Protein AF-A0A7S4PP71-F1 (afdb_monomer_lite)

Sequence (119 aa):
KFIGKVAGLKGVENIYIQHKPLLNRIIEELFQGTLREDLFPVHSSSPGNVGKMALKDVIVFFYGGITYEESVFINKMNKNPAEFNLPPETRIIGGGNFIHNSKTFLGEMEIIRRLSNEF

Structure (mmCIF, N/CA/C/O backbone):
data_AF-A0A7S4PP71-F1
#
_entry.id   AF-A0A7S4PP71-F1
#
loop_
_atom_site.group_PDB
_atom_site.id
_atom_site.type_symbol
_atom_site.label_atom_id
_atom_site.label_alt_id
_atom_site.label_comp_id
_atom_site.label_asym_id
_atom_site.label_entity_id
_atom_site.label_seq_id
_atom_site.pdbx_PDB_ins_code
_atom_site.Cartn_x
_atom_site.Cartn_y
_atom_site.Cartn_z
_atom_site.occupancy
_atom_site.B_iso_or_equiv
_atom_site.auth_seq_id
_atom_site.auth_comp_id
_atom_site.auth_asym_id
_atom_site.auth_atom_id
_atom_site.pdbx_PDB_model_num
ATOM 1 N N . LYS A 1 1 ? -46.874 11.449 -2.884 1.00 40.19 1 LYS A N 1
ATOM 2 C CA . LYS A 1 1 ? -46.318 10.917 -4.153 1.00 40.19 1 LYS A CA 1
ATOM 3 C C . LYS A 1 1 ? -44.892 11.450 -4.282 1.00 40.19 1 LYS A C 1
ATOM 5 O O . LYS A 1 1 ? -44.728 12.657 -4.367 1.00 40.19 1 LYS A O 1
ATOM 10 N N . PHE A 1 2 ? -43.894 10.577 -4.136 1.00 44.47 2 PHE A N 1
ATOM 11 C CA . PHE A 1 2 ? -42.463 10.898 -4.197 1.00 44.47 2 PHE A CA 1
ATOM 12 C C . PHE A 1 2 ? -42.037 11.333 -5.602 1.00 44.47 2 PHE A C 1
ATOM 14 O O . PHE A 1 2 ? -42.403 10.651 -6.551 1.00 44.47 2 PHE A O 1
ATOM 21 N N . ILE A 1 3 ? -41.187 12.361 -5.685 1.00 45.69 3 ILE A N 1
ATOM 22 C CA . ILE A 1 3 ? -39.982 12.400 -6.536 1.00 45.69 3 ILE A CA 1
ATOM 23 C C . ILE A 1 3 ? -38.955 13.183 -5.697 1.00 45.69 3 ILE A C 1
ATOM 25 O O . ILE A 1 3 ? -38.988 14.402 -5.628 1.00 45.69 3 ILE A O 1
ATOM 29 N N . GLY A 1 4 ? -38.274 12.535 -4.754 1.00 39.50 4 GLY A N 1
ATOM 30 C CA . GLY A 1 4 ? -36.983 11.923 -5.049 1.00 39.50 4 GLY A CA 1
ATOM 31 C C . GLY A 1 4 ? -35.888 12.974 -4.873 1.00 39.50 4 GLY A C 1
ATOM 32 O O . GLY A 1 4 ? -35.476 13.601 -5.840 1.00 39.50 4 GLY A O 1
ATOM 33 N N . LYS A 1 5 ? -35.443 13.189 -3.625 1.00 42.72 5 LYS A N 1
ATOM 34 C CA . LYS A 1 5 ? -34.196 13.907 -3.327 1.00 42.72 5 LYS A CA 1
ATOM 35 C C . LYS A 1 5 ? -33.112 13.250 -4.183 1.00 42.72 5 LYS A C 1
ATOM 37 O O . LYS A 1 5 ? -32.785 12.090 -3.943 1.00 42.72 5 LYS A O 1
ATOM 42 N N . VAL A 1 6 ? -32.584 13.958 -5.177 1.00 47.19 6 VAL A N 1
ATOM 43 C CA . VAL A 1 6 ? -31.349 13.536 -5.834 1.00 47.19 6 VAL A CA 1
ATOM 44 C C . VAL A 1 6 ? -30.298 13.547 -4.734 1.00 47.19 6 VAL A C 1
ATOM 46 O O . VAL A 1 6 ? -29.917 14.605 -4.234 1.00 47.19 6 VAL A O 1
ATOM 49 N N . ALA A 1 7 ? -29.906 12.360 -4.280 1.00 44.81 7 ALA A N 1
ATOM 50 C CA . ALA A 1 7 ? -28.736 12.173 -3.446 1.00 44.81 7 ALA A CA 1
ATOM 51 C C . ALA A 1 7 ? -27.522 12.535 -4.310 1.00 44.81 7 ALA A C 1
ATOM 53 O O . ALA A 1 7 ? -26.910 11.682 -4.944 1.00 44.81 7 ALA A O 1
ATOM 54 N N . GLY A 1 8 ? -27.241 13.834 -4.414 1.00 43.28 8 GLY A N 1
ATOM 55 C CA . GLY A 1 8 ? -26.046 14.344 -5.058 1.00 43.28 8 GLY A CA 1
ATOM 56 C C . GLY A 1 8 ? -24.826 13.815 -4.315 1.00 43.28 8 GLY A C 1
ATOM 57 O O . GLY A 1 8 ? -24.543 14.253 -3.206 1.00 43.28 8 GLY A O 1
ATOM 58 N N . LEU A 1 9 ? -24.167 12.827 -4.921 1.00 47.66 9 LEU A N 1
ATOM 59 C CA . LEU A 1 9 ? -22.718 12.613 -4.919 1.00 47.66 9 LEU A CA 1
ATOM 60 C C . LEU A 1 9 ? -22.013 12.822 -3.565 1.00 47.66 9 LEU A C 1
ATOM 62 O O . LEU A 1 9 ? -21.011 13.527 -3.476 1.00 47.66 9 LEU A O 1
ATOM 66 N N . LYS A 1 10 ? -22.477 12.167 -2.498 1.00 51.53 10 LYS A N 1
ATOM 67 C CA . LYS A 1 10 ? -21.634 11.971 -1.311 1.00 51.53 10 LYS A CA 1
ATOM 68 C C . LYS A 1 10 ? -20.581 10.916 -1.642 1.00 51.53 10 LYS A C 1
ATOM 70 O O . LYS A 1 10 ? -20.826 9.729 -1.458 1.00 51.53 10 LYS A O 1
ATOM 75 N N . GLY A 1 11 ? -19.427 11.332 -2.150 1.00 57.47 11 GLY A N 1
ATOM 76 C CA . GLY A 1 11 ? -18.281 10.426 -2.190 1.00 57.47 11 GLY A CA 1
ATOM 77 C C . GLY A 1 11 ? -17.066 10.919 -2.954 1.00 57.47 11 GLY A C 1
ATOM 78 O O . GLY A 1 11 ? -15.953 10.635 -2.528 1.00 57.47 11 GLY A O 1
ATOM 79 N N . VAL A 1 12 ? -17.245 11.659 -4.052 1.00 54.94 12 VAL A N 1
ATOM 80 C CA . VAL A 1 12 ? -16.108 12.116 -4.858 1.00 54.94 12 VAL A CA 1
ATOM 81 C C . VAL A 1 12 ? -16.423 13.480 -5.472 1.00 54.94 12 VAL A C 1
ATOM 83 O O . VAL A 1 12 ? -17.168 13.569 -6.443 1.00 54.94 12 VAL A O 1
ATOM 86 N N . GLU A 1 13 ? -15.853 14.549 -4.909 1.00 62.75 13 GLU A N 1
ATOM 87 C CA . GLU A 1 13 ? -15.959 15.906 -5.477 1.00 62.75 13 GLU A CA 1
ATOM 88 C C . GLU A 1 13 ? -15.263 16.024 -6.842 1.00 62.75 13 GLU A C 1
ATOM 90 O O . GLU A 1 13 ? -15.571 16.923 -7.620 1.00 62.75 13 GLU A O 1
ATOM 95 N N . ASN A 1 14 ? -14.334 15.110 -7.150 1.00 71.62 14 ASN A N 1
ATOM 96 C CA . ASN A 1 14 ? -13.496 15.181 -8.337 1.00 71.62 14 ASN A CA 1
ATOM 97 C C . ASN A 1 14 ? -13.469 13.861 -9.132 1.00 71.62 14 ASN A C 1
ATOM 99 O O . ASN A 1 14 ? -12.937 12.854 -8.667 1.00 71.62 14 ASN A O 1
ATOM 103 N N . ILE A 1 15 ? -13.959 13.893 -10.376 1.00 76.94 15 ILE A N 1
ATOM 104 C CA . ILE A 1 15 ? -13.969 12.750 -11.308 1.00 76.94 15 ILE A CA 1
ATOM 105 C C . ILE A 1 15 ? -12.558 12.176 -11.537 1.00 76.94 15 ILE A C 1
ATOM 107 O O . ILE A 1 15 ? -12.408 10.974 -11.733 1.00 76.94 15 ILE A O 1
ATOM 111 N N . TYR A 1 16 ? -11.512 13.000 -11.427 1.00 73.94 16 TYR A N 1
ATOM 112 C CA . TYR A 1 16 ? -10.124 12.566 -11.593 1.00 73.94 16 TYR A CA 1
ATOM 113 C C . TYR A 1 16 ? -9.581 11.717 -10.423 1.00 73.94 16 TYR A C 1
ATOM 115 O O . TYR A 1 16 ? -8.506 11.143 -10.555 1.00 73.94 16 TYR A O 1
ATOM 123 N N . ILE A 1 17 ? -10.292 11.619 -9.288 1.00 80.88 17 ILE A N 1
ATOM 124 C CA . ILE A 1 17 ? -9.841 10.921 -8.060 1.00 80.88 17 ILE A CA 1
ATOM 125 C C . ILE A 1 17 ? -10.831 9.809 -7.661 1.00 80.88 17 ILE A C 1
ATOM 127 O O . ILE A 1 17 ? -11.044 9.512 -6.489 1.00 80.88 17 ILE A O 1
ATOM 131 N N . GLN A 1 18 ? -11.500 9.210 -8.646 1.00 85.94 18 GLN A N 1
ATOM 132 C CA . GLN A 1 18 ? -12.428 8.099 -8.409 1.00 85.94 18 GLN A CA 1
ATOM 133 C C . GLN A 1 18 ? -11.710 6.770 -8.151 1.00 85.94 18 GLN A C 1
ATOM 135 O O . GLN A 1 18 ? -12.266 5.894 -7.488 1.00 85.94 18 GLN A O 1
ATOM 140 N N . HIS A 1 19 ? -10.494 6.614 -8.683 1.00 90.56 19 HIS A N 1
ATOM 141 C CA . HIS A 1 19 ? -9.688 5.421 -8.463 1.00 90.56 19 HIS A CA 1
ATOM 142 C C . HIS A 1 19 ? -9.352 5.273 -6.975 1.00 90.56 19 HIS A C 1
ATOM 144 O O . HIS A 1 19 ? -9.024 6.241 -6.285 1.00 90.56 19 HIS A O 1
ATOM 150 N N . LYS A 1 20 ? -9.452 4.037 -6.485 1.00 90.81 20 LYS A N 1
ATOM 151 C CA . LYS A 1 20 ? -8.941 3.638 -5.179 1.00 90.81 20 LYS A CA 1
ATOM 152 C C . LYS A 1 20 ? -7.927 2.518 -5.398 1.00 90.81 20 LYS A C 1
ATOM 154 O O . LYS A 1 20 ? -8.259 1.567 -6.108 1.00 90.81 20 LYS A O 1
ATOM 159 N N . PRO A 1 21 ? -6.742 2.579 -4.768 1.00 94.81 21 PRO A N 1
ATOM 160 C CA . PRO A 1 21 ? -5.772 1.503 -4.858 1.00 94.81 21 PRO A CA 1
ATOM 161 C C . PRO A 1 21 ? -6.363 0.208 -4.294 1.00 94.81 21 PRO A C 1
ATOM 163 O O . PRO A 1 21 ? -7.131 0.229 -3.326 1.00 94.81 21 PRO A O 1
ATOM 166 N N . LEU A 1 22 ? -5.952 -0.929 -4.862 1.00 95.31 22 LEU A N 1
ATOM 167 C CA . LEU A 1 22 ? -6.368 -2.267 -4.420 1.00 95.31 22 LEU A CA 1
ATOM 168 C C . LEU A 1 22 ? -6.149 -2.478 -2.913 1.00 95.31 22 LEU A C 1
ATOM 170 O O . LEU A 1 22 ? -6.940 -3.161 -2.261 1.00 95.31 22 LEU A O 1
ATOM 174 N N . LEU A 1 23 ? -5.114 -1.833 -2.366 1.00 96.19 23 LEU A N 1
ATOM 175 C CA . LEU A 1 23 ? -4.803 -1.807 -0.943 1.00 96.19 23 LEU A CA 1
ATOM 176 C C . LEU A 1 23 ? -6.018 -1.477 -0.065 1.00 96.19 23 LEU A C 1
ATOM 178 O O . LEU A 1 23 ? -6.161 -2.079 0.994 1.00 96.19 23 LEU A O 1
ATOM 182 N N . ASN A 1 24 ? -6.907 -0.573 -0.505 1.00 94.50 24 ASN A N 1
ATOM 183 C CA . ASN A 1 24 ? -8.106 -0.221 0.258 1.00 94.50 24 ASN A CA 1
ATOM 184 C C . ASN A 1 24 ? -8.938 -1.454 0.602 1.00 94.50 24 ASN A C 1
ATOM 186 O O . ASN A 1 24 ? -9.249 -1.697 1.762 1.00 94.50 24 ASN A O 1
ATOM 190 N N . ARG A 1 25 ? -9.245 -2.249 -0.425 1.00 94.62 25 ARG A N 1
ATOM 191 C CA . ARG A 1 25 ? -10.049 -3.460 -0.285 1.00 94.62 25 ARG A CA 1
ATOM 192 C C . ARG A 1 25 ? -9.341 -4.497 0.585 1.00 94.62 25 ARG A C 1
ATOM 194 O O . ARG A 1 25 ? -9.978 -5.096 1.438 1.00 94.62 25 ARG A O 1
ATOM 201 N N . ILE A 1 26 ? -8.034 -4.683 0.390 1.00 95.31 26 ILE A N 1
ATOM 202 C CA . ILE A 1 26 ? -7.246 -5.670 1.146 1.00 95.31 26 ILE A CA 1
ATOM 203 C C . ILE A 1 26 ? -7.252 -5.342 2.642 1.00 95.31 26 ILE A C 1
ATOM 205 O O . ILE A 1 26 ? -7.467 -6.230 3.459 1.00 95.31 26 ILE A O 1
ATOM 209 N N . ILE A 1 27 ? -7.031 -4.078 3.008 1.00 94.38 27 ILE A N 1
ATOM 210 C CA . ILE A 1 27 ? -7.022 -3.653 4.411 1.00 94.38 27 ILE A CA 1
ATOM 211 C C . ILE A 1 27 ? -8.423 -3.765 5.028 1.00 94.38 27 ILE A C 1
ATOM 213 O O . ILE A 1 27 ? -8.550 -4.291 6.130 1.00 94.38 27 ILE A O 1
ATOM 217 N N . GLU A 1 28 ? -9.476 -3.339 4.326 1.00 91.94 28 GLU A N 1
ATOM 218 C CA . GLU A 1 28 ? -10.856 -3.499 4.808 1.00 91.94 28 GLU A CA 1
ATOM 219 C C . GLU A 1 28 ? -11.200 -4.980 5.059 1.00 91.94 28 GLU A C 1
ATOM 221 O O . GLU A 1 28 ? -11.662 -5.329 6.145 1.00 91.94 28 GLU A O 1
ATOM 226 N N . GLU A 1 29 ? -10.917 -5.862 4.094 1.00 92.12 29 GLU A N 1
ATOM 227 C CA . GLU A 1 29 ? -11.156 -7.306 4.214 1.00 92.12 29 GLU A CA 1
ATOM 228 C C . GLU A 1 29 ? -10.302 -7.941 5.331 1.00 92.12 29 GLU A C 1
ATOM 230 O O . GLU A 1 29 ? -10.775 -8.826 6.048 1.00 92.12 29 GLU A O 1
ATOM 235 N N . LEU A 1 30 ? -9.061 -7.472 5.532 1.00 91.62 30 LEU A N 1
ATOM 236 C CA . LEU A 1 30 ? -8.174 -7.937 6.605 1.00 91.62 30 LEU A CA 1
ATOM 237 C C . LEU A 1 30 ? -8.769 -7.655 7.990 1.00 91.62 30 LEU A C 1
ATOM 239 O O . LEU A 1 30 ? -8.870 -8.567 8.809 1.00 91.62 30 LEU A O 1
ATOM 243 N N . PHE A 1 31 ? -9.182 -6.412 8.249 1.00 89.31 31 PHE A N 1
ATOM 244 C CA . PHE A 1 31 ? -9.729 -6.012 9.550 1.00 89.31 31 PHE A CA 1
ATOM 245 C C . PHE A 1 31 ? -11.142 -6.553 9.806 1.00 89.31 31 PHE A C 1
ATOM 247 O O . PHE A 1 31 ? -11.532 -6.717 10.959 1.00 89.31 31 PHE A O 1
ATOM 254 N N . GLN A 1 32 ? -11.901 -6.863 8.752 1.00 88.38 32 GLN A N 1
ATOM 255 C CA . GLN A 1 32 ? -13.200 -7.537 8.859 1.00 88.38 32 GLN A CA 1
ATOM 256 C C . GLN A 1 32 ? -13.079 -9.062 8.999 1.00 88.38 32 GLN A C 1
ATOM 258 O O . GLN A 1 32 ? -14.079 -9.733 9.257 1.00 88.38 32 GLN A O 1
ATOM 263 N N . GLY A 1 33 ? -11.880 -9.622 8.810 1.00 87.38 33 GLY A N 1
ATOM 264 C CA . GLY A 1 33 ? -11.657 -11.066 8.807 1.00 87.38 33 GLY A CA 1
ATOM 265 C C . GLY A 1 33 ? -12.311 -11.785 7.623 1.00 87.38 33 GLY A C 1
ATOM 266 O O . GLY A 1 33 ? -12.631 -12.967 7.723 1.00 87.38 33 GLY A O 1
ATOM 267 N N . THR A 1 34 ? -12.532 -11.074 6.515 1.00 90.56 34 THR A N 1
ATOM 268 C CA . THR A 1 34 ? -13.115 -11.592 5.266 1.00 90.56 34 THR A CA 1
ATOM 269 C C . THR A 1 34 ? -12.082 -11.729 4.148 1.00 90.56 34 THR A C 1
ATOM 271 O O . THR A 1 34 ? -12.426 -12.149 3.040 1.00 90.56 34 THR A O 1
ATOM 274 N N . LEU A 1 35 ? -10.813 -11.409 4.430 1.00 91.38 35 LEU A N 1
ATOM 275 C CA . LEU A 1 35 ? -9.712 -11.579 3.491 1.00 91.38 35 LEU A CA 1
ATOM 276 C C . LEU A 1 35 ? -9.565 -13.052 3.108 1.00 91.38 35 LEU A C 1
ATOM 278 O O . LEU A 1 35 ? -9.448 -13.942 3.949 1.00 91.38 35 LEU A O 1
ATOM 282 N N . ARG A 1 36 ? -9.574 -13.294 1.803 1.00 90.69 36 ARG A N 1
ATOM 283 C CA . ARG A 1 36 ? -9.523 -14.627 1.210 1.00 90.69 36 ARG A CA 1
ATOM 284 C C . ARG A 1 36 ? -8.210 -15.347 1.515 1.00 90.69 36 ARG A C 1
ATOM 286 O O . ARG A 1 36 ? -7.173 -14.978 0.970 1.00 90.69 36 ARG A O 1
ATOM 293 N N . GLU A 1 37 ? -8.274 -16.412 2.312 1.00 87.25 37 GLU A N 1
ATOM 294 C CA . GLU A 1 37 ? -7.102 -17.220 2.689 1.00 87.25 37 GLU A CA 1
ATOM 295 C C . GLU A 1 37 ? -6.431 -17.916 1.495 1.00 87.25 37 GLU A C 1
ATOM 297 O O . GLU A 1 37 ? -5.232 -18.174 1.531 1.00 87.25 37 GLU A O 1
ATOM 302 N N . ASP A 1 38 ? -7.167 -18.193 0.417 1.00 91.12 38 ASP A N 1
ATOM 303 C CA . ASP A 1 38 ? -6.602 -18.796 -0.793 1.00 91.12 38 ASP A CA 1
ATOM 304 C C . ASP A 1 38 ? -5.726 -17.818 -1.596 1.00 91.12 38 ASP A C 1
ATOM 306 O O . ASP A 1 38 ? -4.817 -18.242 -2.307 1.00 91.12 38 ASP A O 1
ATOM 310 N N . LEU A 1 39 ? -5.972 -16.510 -1.456 1.00 91.69 39 LEU A N 1
ATOM 311 C CA . LEU A 1 39 ? -5.161 -15.444 -2.055 1.00 91.69 39 LEU A CA 1
ATOM 312 C C . LEU A 1 39 ? -4.116 -14.885 -1.080 1.00 91.69 39 LEU A C 1
ATOM 314 O O . LEU A 1 39 ? -3.045 -14.459 -1.506 1.00 91.69 39 LEU A O 1
ATOM 318 N N . PHE A 1 40 ? -4.428 -14.882 0.217 1.00 91.50 40 PHE A N 1
ATOM 319 C CA . PHE A 1 40 ? -3.594 -14.349 1.293 1.00 91.50 40 PHE A CA 1
ATOM 320 C C . PHE A 1 40 ? -3.438 -15.393 2.408 1.00 91.50 40 PHE A C 1
ATOM 322 O O . PHE A 1 40 ? -4.006 -15.234 3.493 1.00 91.50 40 PHE A O 1
ATOM 329 N N . PRO A 1 41 ? -2.697 -16.485 2.154 1.00 89.25 41 PRO A N 1
ATOM 330 C CA . PRO A 1 41 ? -2.540 -17.550 3.130 1.00 89.25 41 PRO A CA 1
ATOM 331 C C . PRO A 1 41 ? -1.774 -17.057 4.357 1.00 89.25 41 PRO A C 1
ATOM 333 O O . PRO A 1 41 ? -0.755 -16.369 4.259 1.00 89.25 41 PRO A O 1
ATOM 336 N N . VAL A 1 42 ? -2.253 -17.454 5.533 1.00 85.75 42 VAL A N 1
ATOM 337 C CA . VAL A 1 42 ? -1.574 -17.186 6.799 1.00 85.75 42 VAL A CA 1
ATOM 338 C C . VAL A 1 42 ? -0.421 -18.175 6.965 1.00 85.75 42 VAL A C 1
ATOM 340 O O . VAL A 1 42 ? -0.599 -19.385 6.825 1.00 85.75 42 VAL A O 1
ATOM 343 N N . HIS A 1 43 ? 0.771 -17.672 7.288 1.00 85.12 43 HIS A N 1
ATOM 344 C CA . HIS A 1 43 ? 1.925 -18.529 7.550 1.00 85.12 43 HIS A CA 1
ATOM 345 C C . HIS A 1 43 ? 1.677 -19.418 8.782 1.00 85.12 43 HIS A C 1
ATOM 347 O O . HIS A 1 43 ? 1.166 -18.951 9.798 1.00 85.12 43 HIS A O 1
ATOM 353 N N . SER A 1 44 ? 2.082 -20.689 8.721 1.00 70.88 44 SER A N 1
ATOM 354 C CA . SER A 1 44 ? 1.781 -21.719 9.734 1.00 70.88 44 SER A CA 1
ATOM 355 C C . SER A 1 44 ? 2.320 -21.420 11.138 1.00 70.88 44 SER A C 1
ATOM 357 O O . SER A 1 44 ? 1.827 -21.967 12.120 1.00 70.88 44 SER A O 1
ATOM 359 N N . SER A 1 45 ? 3.315 -20.539 11.246 1.00 73.44 45 SER A N 1
ATOM 360 C CA . SER A 1 45 ? 3.852 -20.053 12.522 1.00 73.44 45 SER A CA 1
ATOM 361 C C . SER A 1 45 ? 3.019 -18.938 13.168 1.00 73.44 45 SER A C 1
ATOM 363 O O . SER A 1 45 ? 3.371 -18.476 14.252 1.00 73.44 45 SER A O 1
ATOM 365 N N . SER A 1 46 ? 1.967 -18.452 12.505 1.00 70.50 46 SER A N 1
ATOM 366 C CA . SER A 1 46 ? 1.085 -17.418 13.044 1.00 70.50 46 SER A CA 1
ATOM 367 C C . SER A 1 46 ? 0.051 -18.037 13.990 1.00 70.50 46 SER A C 1
ATOM 369 O O . SER A 1 46 ? -0.471 -19.116 13.693 1.00 70.50 46 SER A O 1
ATOM 371 N N . PRO A 1 47 ? -0.318 -17.359 15.095 1.00 60.03 47 PRO A N 1
ATOM 372 C CA . PRO A 1 47 ? -1.510 -17.722 15.855 1.00 60.03 47 PRO A CA 1
ATOM 373 C C . PRO A 1 47 ? -2.703 -17.779 14.889 1.00 60.03 47 PRO A C 1
ATOM 375 O O . PRO A 1 47 ? -2.816 -16.922 14.009 1.00 60.03 47 PRO A O 1
ATOM 378 N N . GLY A 1 48 ? -3.529 -18.825 14.988 1.00 64.50 48 GLY A N 1
ATOM 379 C CA . GLY A 1 48 ? -4.582 -19.112 14.008 1.00 64.50 48 GLY A CA 1
ATOM 380 C C . GLY A 1 48 ? -5.554 -17.949 13.758 1.00 64.50 48 GLY A C 1
ATOM 381 O O . GLY A 1 48 ? -5.673 -17.042 14.569 1.00 64.50 48 GLY A O 1
ATOM 382 N N . ASN A 1 49 ? -6.274 -18.009 12.634 1.00 62.72 49 ASN A N 1
ATOM 383 C CA . ASN A 1 49 ? -7.338 -17.086 12.216 1.00 62.72 49 ASN A CA 1
ATOM 384 C C . ASN A 1 49 ? -7.058 -15.594 12.526 1.00 62.72 49 ASN A C 1
ATOM 386 O O . ASN A 1 49 ? -7.697 -14.976 13.381 1.00 62.72 49 ASN A O 1
ATOM 390 N N . VAL A 1 50 ? -6.100 -15.018 11.791 1.00 64.69 50 VAL A N 1
ATOM 391 C CA . VAL A 1 50 ? -5.631 -13.620 11.906 1.00 64.69 50 VAL A CA 1
ATOM 392 C C . VAL A 1 50 ? -6.785 -12.609 11.883 1.00 64.69 50 VAL A C 1
ATOM 394 O O . VAL A 1 50 ? -6.737 -11.616 12.603 1.00 64.69 50 VAL A O 1
ATOM 397 N N . GLY A 1 51 ? -7.869 -12.902 11.155 1.00 59.19 51 GLY A N 1
ATOM 398 C CA . GLY A 1 51 ? -9.071 -12.062 11.090 1.00 59.19 51 GLY A CA 1
ATOM 399 C C . GLY A 1 51 ? -9.859 -11.919 12.401 1.00 59.19 51 GLY A C 1
ATOM 400 O O . GLY A 1 51 ? -10.723 -11.055 12.496 1.00 59.19 51 GLY A O 1
ATOM 401 N N . LYS A 1 52 ? -9.584 -12.743 13.423 1.00 60.31 52 LYS A N 1
ATOM 402 C CA . LYS A 1 52 ? -10.178 -12.616 14.770 1.00 60.31 52 LYS A CA 1
ATOM 403 C C . LYS A 1 52 ? -9.235 -11.974 15.786 1.00 60.31 52 LYS A C 1
ATOM 405 O O . LYS A 1 52 ? -9.647 -11.724 16.919 1.00 60.31 52 LYS A O 1
ATOM 410 N N . MET A 1 53 ? -7.977 -11.736 15.419 1.00 66.25 53 MET A N 1
ATOM 411 C CA . MET A 1 53 ? -7.044 -11.018 16.277 1.00 66.25 53 MET A CA 1
ATOM 412 C C . MET A 1 53 ? -7.327 -9.520 16.182 1.00 66.25 53 MET A C 1
ATOM 414 O O . MET A 1 53 ? -7.561 -8.988 15.102 1.00 66.25 53 MET A O 1
ATOM 418 N N . ALA A 1 54 ? -7.276 -8.825 17.318 1.00 74.56 54 ALA A N 1
ATOM 419 C CA . ALA A 1 54 ? -7.302 -7.368 17.339 1.00 74.56 54 ALA A CA 1
ATOM 420 C C . ALA A 1 54 ? -5.969 -6.839 16.785 1.00 74.56 54 ALA A C 1
ATOM 422 O O . ALA A 1 54 ? -5.030 -6.568 17.537 1.00 74.56 54 ALA A O 1
ATOM 423 N N . LEU A 1 55 ? -5.870 -6.768 15.457 1.00 82.75 55 LEU A N 1
ATOM 424 C CA . LEU A 1 55 ? -4.730 -6.185 14.764 1.00 82.75 55 LEU A CA 1
ATOM 425 C C . LEU A 1 55 ? -4.655 -4.697 15.112 1.00 82.75 55 LEU A C 1
ATOM 427 O O . LEU A 1 55 ? -5.653 -3.984 15.043 1.00 82.75 55 LEU A O 1
ATOM 431 N N . LYS A 1 56 ? -3.466 -4.238 15.499 1.00 88.06 56 LYS A N 1
ATOM 432 C CA . LYS A 1 56 ? -3.195 -2.819 15.774 1.00 88.06 56 LYS A CA 1
ATOM 433 C C . LYS A 1 56 ? -2.210 -2.257 14.771 1.00 88.06 56 LYS A C 1
ATOM 435 O O . LYS A 1 56 ? -2.473 -1.234 14.155 1.00 88.06 56 LYS A O 1
ATOM 440 N N . ASP A 1 57 ? -1.111 -2.972 14.563 1.00 92.06 57 ASP A N 1
ATOM 441 C CA . ASP A 1 57 ? -0.067 -2.593 13.624 1.00 92.06 57 ASP A CA 1
ATOM 442 C C . ASP A 1 57 ? -0.084 -3.538 12.413 1.00 92.06 57 ASP A C 1
ATOM 444 O O . ASP A 1 57 ? -0.066 -4.760 12.564 1.00 92.06 57 ASP A O 1
ATOM 448 N N . VAL A 1 58 ? -0.115 -2.969 11.207 1.00 93.88 58 VAL A N 1
ATOM 449 C CA . VAL A 1 58 ? -0.095 -3.701 9.934 1.00 93.88 58 VAL A CA 1
ATOM 450 C C . VAL A 1 58 ? 1.043 -3.166 9.075 1.00 93.88 58 VAL A C 1
ATOM 452 O O . VAL A 1 58 ? 1.131 -1.967 8.812 1.00 93.88 58 VAL A O 1
ATOM 455 N N . ILE A 1 59 ? 1.912 -4.062 8.614 1.00 96.12 59 ILE A N 1
ATOM 456 C CA . ILE A 1 59 ? 2.993 -3.734 7.684 1.00 96.1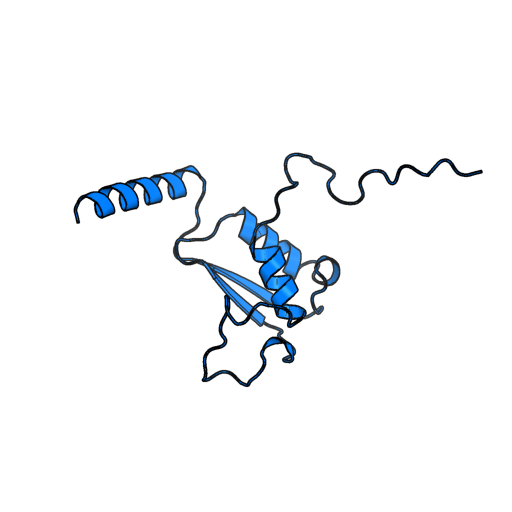2 59 ILE A CA 1
ATOM 457 C C . ILE A 1 59 ? 2.652 -4.340 6.327 1.00 96.12 59 ILE A C 1
ATOM 459 O O . ILE A 1 59 ? 2.421 -5.542 6.222 1.00 96.12 59 ILE A O 1
ATOM 463 N N . VAL A 1 60 ? 2.642 -3.507 5.289 1.00 96.62 60 VAL A N 1
ATOM 464 C CA . VAL A 1 60 ? 2.385 -3.913 3.907 1.00 96.62 60 VAL A CA 1
ATOM 465 C C . VAL A 1 60 ? 3.653 -3.707 3.096 1.00 96.62 60 VAL A C 1
ATOM 467 O O . VAL A 1 60 ? 4.140 -2.582 2.970 1.00 96.62 60 VAL A O 1
ATOM 470 N N . PHE A 1 61 ? 4.180 -4.797 2.543 1.00 97.75 61 PHE A N 1
ATOM 471 C CA . PHE A 1 61 ? 5.348 -4.759 1.673 1.00 97.75 61 PHE A CA 1
ATOM 472 C C . PHE A 1 61 ? 4.944 -5.007 0.217 1.00 97.75 61 PHE A C 1
ATOM 474 O O . PHE A 1 61 ? 4.479 -6.089 -0.136 1.00 97.75 61 PHE A O 1
ATOM 481 N N . PHE A 1 62 ? 5.145 -4.001 -0.627 1.00 97.62 62 PHE A N 1
ATOM 482 C CA . PHE A 1 62 ? 4.918 -4.048 -2.063 1.00 97.62 62 PHE A CA 1
ATOM 483 C C . PHE A 1 62 ? 6.170 -4.569 -2.766 1.00 97.62 62 PHE A C 1
ATOM 485 O O . PHE A 1 62 ? 7.165 -3.853 -2.932 1.00 97.62 62 PHE A O 1
ATOM 492 N N . TYR A 1 63 ? 6.111 -5.828 -3.190 1.00 96.00 63 TYR A N 1
ATOM 493 C CA . TYR A 1 63 ? 7.133 -6.393 -4.059 1.00 96.00 63 TYR A CA 1
ATOM 494 C C . TYR A 1 63 ? 7.062 -5.737 -5.445 1.00 96.00 63 TYR A C 1
ATOM 496 O O . TYR A 1 63 ? 5.98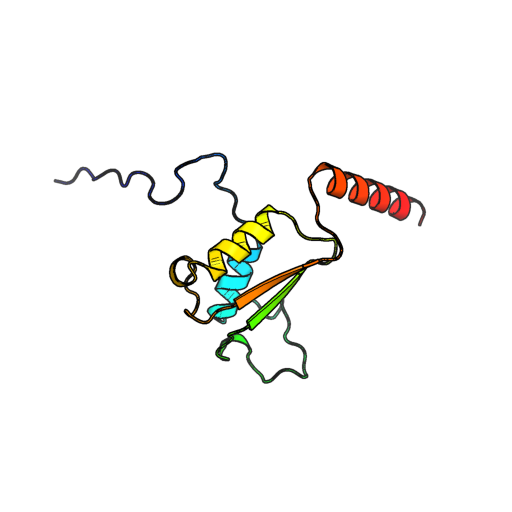7 -5.667 -6.036 1.00 96.00 63 TYR A O 1
ATOM 504 N N . GLY A 1 64 ? 8.195 -5.240 -5.943 1.00 95.31 64 GLY A N 1
ATOM 505 C CA . GLY A 1 64 ? 8.248 -4.442 -7.179 1.00 95.31 64 GLY A CA 1
ATOM 506 C C . GLY A 1 64 ? 7.965 -2.948 -6.972 1.00 95.31 64 GLY A C 1
ATOM 507 O O . GLY A 1 64 ? 7.999 -2.180 -7.921 1.00 95.31 64 GLY A O 1
ATOM 508 N N . GLY A 1 65 ? 7.740 -2.515 -5.727 1.00 96.81 65 GLY A N 1
ATOM 509 C CA . GLY A 1 65 ? 7.658 -1.106 -5.351 1.00 96.81 65 GLY A CA 1
ATOM 510 C C . GLY A 1 65 ? 6.245 -0.568 -5.130 1.00 96.81 65 GLY A C 1
ATOM 511 O O . GLY A 1 65 ? 5.245 -1.178 -5.491 1.00 96.81 65 GLY A O 1
ATOM 512 N N . ILE A 1 66 ? 6.192 0.588 -4.471 1.00 98.19 66 ILE A N 1
ATOM 513 C CA . ILE A 1 66 ? 4.978 1.283 -4.031 1.00 98.19 66 ILE A CA 1
ATOM 514 C C . ILE A 1 66 ? 4.841 2.620 -4.765 1.00 98.19 66 ILE A C 1
ATOM 516 O O . ILE A 1 66 ? 5.822 3.224 -5.192 1.00 98.19 66 ILE A O 1
ATOM 520 N N . THR A 1 67 ? 3.628 3.131 -4.890 1.00 98.06 67 THR A N 1
ATOM 521 C CA . THR A 1 67 ? 3.334 4.444 -5.467 1.00 98.06 67 THR A CA 1
ATOM 522 C C . THR A 1 67 ? 3.029 5.488 -4.390 1.00 98.06 67 THR A C 1
ATOM 524 O O . THR A 1 67 ? 2.694 5.190 -3.235 1.00 98.06 67 THR A O 1
ATOM 527 N N . TYR A 1 68 ? 3.090 6.767 -4.773 1.00 96.94 68 TYR A N 1
ATOM 528 C CA . TYR A 1 68 ? 2.622 7.845 -3.897 1.00 96.94 68 TYR A CA 1
ATOM 529 C C . TYR A 1 68 ? 1.117 7.779 -3.633 1.00 96.94 68 TYR A C 1
ATOM 531 O O . TYR A 1 68 ? 0.676 8.211 -2.570 1.00 96.94 68 TYR A O 1
ATOM 539 N N . GLU A 1 69 ? 0.331 7.230 -4.560 1.00 95.88 69 GLU A N 1
ATOM 540 C CA . GLU A 1 69 ? -1.109 7.072 -4.371 1.00 95.88 69 GLU A CA 1
ATOM 541 C C . GLU A 1 69 ? -1.409 6.140 -3.192 1.00 95.88 69 GLU A C 1
ATOM 543 O O . GLU A 1 69 ? -2.140 6.522 -2.277 1.00 95.88 69 GLU A O 1
ATOM 548 N N . GLU A 1 70 ? -0.783 4.961 -3.161 1.00 97.25 70 GLU A N 1
ATOM 549 C CA . GLU A 1 70 ? -0.912 4.008 -2.051 1.00 97.25 70 GLU A CA 1
ATOM 550 C C . GLU A 1 70 ? -0.425 4.618 -0.735 1.00 97.25 70 GLU A C 1
ATOM 552 O O . GLU A 1 70 ? -1.098 4.507 0.289 1.00 97.25 70 GLU A O 1
ATOM 557 N N . SER A 1 71 ? 0.695 5.344 -0.766 1.00 96.81 71 SER A N 1
ATOM 558 C CA . SER A 1 71 ? 1.244 6.024 0.415 1.00 96.81 71 SER A CA 1
ATOM 559 C C . SER A 1 71 ? 0.288 7.088 0.978 1.00 96.81 71 SER A C 1
ATOM 561 O O . SER A 1 71 ? 0.070 7.167 2.190 1.00 96.81 71 SER A O 1
ATOM 563 N N . VAL A 1 72 ? -0.331 7.896 0.108 1.00 95.31 72 VAL A N 1
ATOM 564 C CA . VAL A 1 72 ? -1.360 8.871 0.504 1.00 95.31 72 VAL A CA 1
ATOM 565 C C . VAL A 1 72 ? -2.576 8.157 1.085 1.00 95.31 72 VAL A C 1
ATOM 567 O O . VAL A 1 72 ? -3.154 8.638 2.061 1.00 95.31 72 VAL A O 1
ATOM 570 N N . PHE A 1 73 ? -2.953 7.013 0.518 1.00 95.56 73 PHE A N 1
ATOM 571 C CA . PHE A 1 73 ? -4.075 6.218 0.995 1.00 95.56 73 PHE A CA 1
ATOM 572 C C . PHE A 1 73 ? -3.832 5.658 2.403 1.00 95.56 73 PHE A C 1
ATOM 574 O O . PHE A 1 73 ? -4.675 5.829 3.281 1.00 95.56 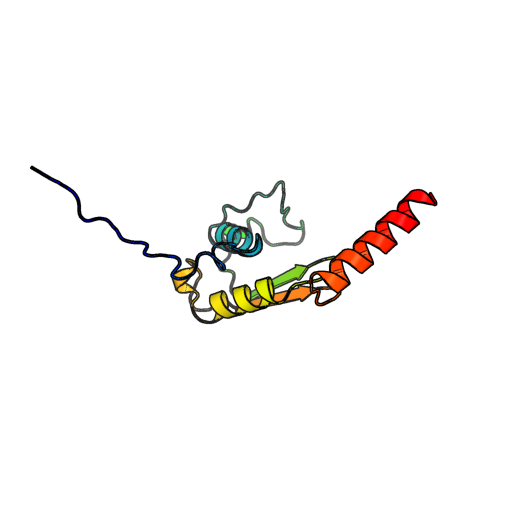73 PHE A O 1
ATOM 581 N N . ILE A 1 74 ? -2.647 5.096 2.655 1.00 97.19 74 ILE A N 1
ATOM 582 C CA . ILE A 1 74 ? -2.218 4.630 3.984 1.00 97.19 74 ILE A CA 1
ATOM 583 C C . ILE A 1 74 ? -2.262 5.770 5.002 1.00 97.19 74 ILE A C 1
ATOM 585 O O . ILE A 1 74 ? -2.801 5.623 6.097 1.00 97.19 74 ILE A O 1
ATOM 589 N N . ASN A 1 75 ? -1.744 6.943 4.635 1.00 96.88 75 ASN A N 1
ATOM 590 C CA . ASN A 1 75 ? -1.784 8.109 5.511 1.00 96.88 75 ASN A CA 1
ATOM 591 C C . ASN A 1 75 ? -3.225 8.564 5.819 1.00 96.88 75 ASN A C 1
ATOM 593 O O . ASN A 1 75 ? -3.498 8.972 6.946 1.00 96.88 75 ASN A O 1
ATOM 597 N N . LYS A 1 76 ? -4.157 8.475 4.859 1.00 95.38 76 LYS A N 1
ATOM 598 C CA . LYS A 1 76 ? -5.584 8.753 5.107 1.00 95.38 76 LYS A CA 1
ATOM 599 C C . LYS A 1 76 ? -6.195 7.743 6.076 1.00 95.38 76 LYS A C 1
ATOM 601 O O . LYS A 1 76 ? -6.859 8.167 7.016 1.00 95.38 76 LYS A O 1
ATOM 606 N N . MET A 1 77 ? -5.922 6.450 5.898 1.00 95.69 77 MET A N 1
ATOM 607 C CA . MET A 1 77 ? -6.390 5.402 6.812 1.00 95.69 77 MET A CA 1
ATOM 608 C C . MET A 1 77 ? -5.883 5.615 8.240 1.00 95.69 77 MET A C 1
ATOM 610 O O . MET A 1 77 ? -6.664 5.539 9.179 1.00 95.69 77 MET A O 1
ATOM 614 N N . ASN A 1 78 ? -4.602 5.956 8.405 1.00 96.19 78 ASN A N 1
ATOM 615 C CA . ASN A 1 78 ? -4.023 6.215 9.726 1.00 96.19 78 ASN A CA 1
ATOM 616 C C . ASN A 1 78 ? -4.604 7.466 10.401 1.00 96.19 78 ASN A C 1
ATOM 618 O O . ASN A 1 78 ? -4.729 7.503 11.621 1.00 96.19 78 ASN A O 1
ATOM 622 N N . LYS A 1 79 ? -4.925 8.516 9.633 1.00 97.00 79 LYS A N 1
ATOM 623 C CA . LYS A 1 79 ? -5.486 9.762 10.184 1.00 97.00 79 LYS A CA 1
ATOM 624 C C . LYS A 1 79 ? -6.976 9.650 10.496 1.00 97.00 79 LYS A C 1
ATOM 626 O O . LYS A 1 79 ? -7.415 10.191 11.506 1.00 97.00 79 LYS A O 1
ATOM 631 N N . ASN A 1 80 ? -7.727 8.959 9.640 1.00 95.88 80 ASN A N 1
ATOM 632 C CA . ASN A 1 80 ? -9.183 8.852 9.714 1.00 95.88 80 ASN A CA 1
ATOM 633 C C . ASN A 1 80 ? -9.644 7.379 9.684 1.00 95.88 80 ASN A C 1
ATOM 635 O O . ASN A 1 80 ? -10.424 7.008 8.807 1.00 95.88 80 ASN A O 1
ATOM 639 N N . PRO A 1 81 ? -9.209 6.517 10.621 1.00 93.75 81 PRO A N 1
ATOM 640 C CA . PRO A 1 81 ? -9.486 5.075 10.567 1.00 93.75 81 PRO A CA 1
ATOM 641 C C . PRO A 1 81 ? -10.986 4.747 10.522 1.00 93.75 81 PRO A C 1
ATOM 643 O O . PRO A 1 81 ? -11.404 3.825 9.824 1.00 93.75 81 PRO A O 1
ATOM 646 N N . ALA A 1 82 ? -11.817 5.562 11.178 1.00 92.44 82 ALA A N 1
ATOM 647 C CA . ALA A 1 82 ? -13.270 5.407 11.170 1.00 92.44 82 ALA A CA 1
ATOM 648 C C . ALA A 1 82 ? -13.899 5.527 9.765 1.00 92.44 82 ALA A C 1
ATOM 650 O O . ALA A 1 82 ? -14.896 4.861 9.499 1.00 92.44 82 ALA A O 1
ATOM 651 N N . GLU A 1 83 ? -13.321 6.318 8.848 1.00 92.31 83 GLU A N 1
ATOM 652 C CA . GLU A 1 83 ? -13.807 6.427 7.457 1.00 92.31 83 GLU A CA 1
ATOM 653 C C . GLU A 1 83 ? -13.617 5.123 6.666 1.00 92.31 83 GLU A C 1
ATOM 655 O O . GLU A 1 83 ? -14.301 4.901 5.667 1.00 92.31 83 GLU A O 1
ATOM 660 N N . PHE A 1 84 ? -12.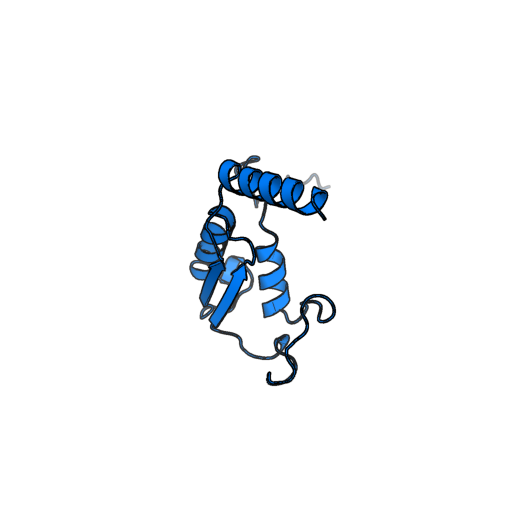715 4.256 7.131 1.00 91.31 84 PHE A N 1
ATOM 661 C CA . PHE A 1 84 ? -12.341 2.988 6.504 1.00 91.31 84 PHE A CA 1
ATOM 662 C C . PHE A 1 84 ? -12.802 1.769 7.317 1.00 91.31 84 PHE A C 1
ATOM 664 O O . PHE A 1 84 ? -12.372 0.652 7.049 1.00 91.31 84 PHE A O 1
ATOM 671 N N . ASN A 1 85 ? -13.679 1.965 8.312 1.00 90.38 85 ASN A N 1
ATOM 672 C CA . ASN A 1 85 ? -14.125 0.920 9.243 1.00 90.38 85 ASN A CA 1
ATOM 673 C C . ASN A 1 85 ? -12.971 0.234 10.001 1.00 90.38 85 ASN A C 1
ATOM 675 O O . ASN A 1 85 ? -13.040 -0.959 10.298 1.00 90.38 85 ASN A O 1
ATOM 679 N N . LEU A 1 86 ? -11.911 0.984 10.314 1.00 92.19 86 LEU A N 1
ATOM 680 C CA . LEU A 1 86 ? -10.748 0.489 11.046 1.00 92.19 86 LEU A CA 1
ATOM 681 C C . LEU A 1 86 ? -10.830 0.868 12.535 1.00 92.19 86 LEU A C 1
ATOM 683 O O . LEU A 1 86 ? -11.360 1.935 12.868 1.00 92.19 86 LEU A O 1
ATOM 687 N N . PRO A 1 87 ? -10.277 0.042 13.444 1.00 92.19 87 PRO A N 1
ATOM 688 C CA . PRO A 1 87 ? -10.118 0.402 14.851 1.00 92.19 87 PRO A CA 1
ATOM 689 C C . PRO A 1 87 ? -9.343 1.723 15.038 1.00 92.19 87 PRO A C 1
ATOM 691 O O . PRO A 1 87 ? -8.401 1.976 14.281 1.00 92.19 87 PRO A O 1
ATOM 694 N N . PRO A 1 88 ? -9.665 2.554 16.049 1.00 91.56 88 PRO A N 1
ATOM 695 C CA . PRO A 1 88 ? -9.006 3.847 16.263 1.00 91.56 88 PRO A CA 1
ATOM 696 C C . PRO A 1 88 ? -7.486 3.770 16.456 1.00 91.56 88 PRO A C 1
ATOM 698 O O . PRO A 1 88 ? -6.771 4.668 16.025 1.00 91.56 88 PRO A O 1
ATOM 701 N N . GLU A 1 89 ? -6.980 2.706 17.082 1.00 90.69 89 GLU A N 1
ATOM 702 C CA . GLU A 1 89 ? -5.545 2.487 17.305 1.00 90.69 89 GLU A CA 1
ATOM 703 C C . GLU A 1 89 ? -4.788 1.873 16.112 1.00 90.69 89 GLU A C 1
ATOM 705 O O . GLU A 1 89 ? -3.640 1.452 16.270 1.00 90.69 89 GLU A O 1
ATOM 710 N N . THR A 1 90 ? -5.414 1.798 14.935 1.00 92.44 90 THR A N 1
ATOM 711 C CA . THR A 1 90 ? -4.806 1.201 13.741 1.00 92.44 90 THR A CA 1
ATOM 712 C C . THR A 1 90 ? -3.605 2.008 13.255 1.00 92.44 90 THR A C 1
ATOM 714 O O . THR A 1 90 ? -3.691 3.217 13.040 1.00 92.44 90 THR A O 1
ATOM 717 N N . ARG A 1 91 ? -2.492 1.316 13.000 1.00 95.75 91 ARG A N 1
ATOM 718 C CA . ARG A 1 91 ? -1.292 1.862 12.370 1.00 95.75 91 ARG A CA 1
ATOM 719 C C . ARG A 1 91 ? -0.878 0.993 11.197 1.00 95.75 91 ARG A C 1
ATOM 721 O O . ARG A 1 91 ? -0.461 -0.150 11.358 1.00 95.75 91 ARG A O 1
ATOM 728 N N . ILE A 1 92 ? -0.931 1.571 10.012 1.00 97.19 92 ILE A N 1
ATOM 729 C CA . ILE A 1 92 ? -0.520 0.924 8.774 1.00 97.19 92 ILE A CA 1
ATOM 730 C C . ILE A 1 92 ? 0.790 1.552 8.310 1.00 97.19 92 ILE A C 1
ATOM 732 O O . ILE A 1 92 ? 0.911 2.776 8.216 1.00 97.19 92 ILE A O 1
ATOM 736 N N . ILE A 1 93 ? 1.773 0.712 8.005 1.00 97.88 93 ILE A N 1
ATOM 737 C CA . ILE A 1 93 ? 3.048 1.111 7.410 1.00 97.88 93 ILE A CA 1
ATOM 738 C C . ILE A 1 93 ? 3.148 0.427 6.051 1.00 97.88 93 ILE A C 1
ATOM 740 O O . ILE A 1 93 ? 3.115 -0.797 5.966 1.00 97.88 93 ILE A O 1
ATOM 744 N N . GLY A 1 94 ? 3.266 1.221 4.989 1.00 97.06 94 GLY A N 1
ATOM 745 C CA . GLY A 1 94 ? 3.515 0.727 3.639 1.00 97.06 94 GLY A CA 1
ATOM 746 C C . GLY A 1 94 ? 4.956 0.962 3.232 1.00 97.06 94 GLY A C 1
ATOM 747 O O . GLY A 1 94 ? 5.510 2.030 3.491 1.00 97.06 94 GLY A O 1
ATOM 748 N N . GLY A 1 95 ? 5.543 -0.017 2.564 1.00 97.62 95 GLY A N 1
ATOM 749 C CA . GLY A 1 95 ? 6.849 0.111 1.939 1.00 97.62 95 GLY A CA 1
ATOM 750 C C . GLY A 1 95 ? 6.973 -0.840 0.762 1.00 97.62 95 GLY A C 1
ATOM 751 O O . GLY A 1 95 ? 6.121 -1.692 0.550 1.00 97.62 95 GLY A O 1
ATOM 752 N N . GLY A 1 96 ? 8.041 -0.705 -0.004 1.00 97.25 96 GLY A N 1
ATOM 753 C CA . GLY A 1 96 ? 8.349 -1.604 -1.106 1.00 97.25 96 GLY A CA 1
ATOM 754 C C . GLY A 1 96 ? 9.809 -1.467 -1.495 1.00 97.25 96 GLY A C 1
ATOM 755 O O . GLY A 1 96 ? 10.547 -0.687 -0.891 1.00 97.25 96 GLY A O 1
ATOM 756 N N . ASN A 1 97 ? 10.227 -2.214 -2.513 1.00 97.38 97 ASN A N 1
ATOM 757 C CA . ASN A 1 97 ? 11.599 -2.149 -3.025 1.00 97.38 97 ASN A CA 1
ATOM 758 C C . ASN A 1 97 ? 11.971 -0.741 -3.522 1.00 97.38 97 ASN A C 1
ATOM 760 O O . ASN A 1 97 ? 13.082 -0.270 -3.287 1.00 97.38 97 ASN A O 1
ATOM 764 N N . PHE A 1 98 ? 11.023 -0.071 -4.176 1.00 97.12 98 PHE A N 1
ATOM 765 C CA . PHE A 1 98 ? 11.186 1.244 -4.789 1.00 97.12 98 PHE A CA 1
ATOM 766 C C . PHE A 1 98 ? 9.925 2.085 -4.597 1.00 97.12 98 PHE A C 1
ATOM 768 O O . PHE A 1 98 ? 8.864 1.557 -4.263 1.00 97.12 98 PHE A O 1
ATOM 775 N N . ILE A 1 99 ? 10.029 3.389 -4.859 1.00 97.75 99 ILE A N 1
ATOM 776 C CA . ILE A 1 99 ? 8.863 4.262 -5.013 1.00 97.75 99 ILE A CA 1
ATOM 777 C C . ILE A 1 99 ? 8.725 4.619 -6.492 1.00 97.75 99 ILE A C 1
ATOM 779 O O . ILE A 1 99 ? 9.598 5.284 -7.057 1.00 97.75 99 ILE A O 1
ATOM 783 N N . HIS A 1 100 ? 7.634 4.187 -7.120 1.00 98.06 100 HIS A N 1
ATOM 784 C CA . HIS A 1 100 ? 7.411 4.373 -8.547 1.00 98.06 100 HIS A CA 1
ATOM 785 C C . HIS A 1 100 ? 6.458 5.518 -8.879 1.00 98.06 100 HIS A C 1
ATOM 787 O O . HIS A 1 100 ? 5.451 5.771 -8.216 1.00 98.06 100 HIS A O 1
ATOM 793 N N . ASN A 1 101 ? 6.773 6.167 -9.998 1.00 97.31 101 ASN A N 1
ATOM 794 C CA . ASN A 1 101 ? 5.808 6.874 -10.829 1.00 97.31 101 ASN A CA 1
ATOM 795 C C . ASN A 1 101 ? 5.642 6.098 -12.148 1.00 97.31 101 ASN A C 1
ATOM 797 O O . ASN A 1 101 ? 6.370 5.138 -12.406 1.00 97.31 101 ASN A O 1
ATOM 801 N N . SER A 1 102 ? 4.725 6.526 -13.018 1.00 97.44 102 SER A N 1
ATOM 802 C CA . SER A 1 102 ? 4.448 5.816 -14.276 1.00 97.44 102 SER A CA 1
ATOM 803 C C . SER A 1 102 ? 5.685 5.649 -15.164 1.00 97.44 102 SER A C 1
ATOM 805 O O . SER A 1 102 ? 5.840 4.617 -15.806 1.00 97.44 102 SER A O 1
ATOM 807 N N . LYS A 1 103 ? 6.594 6.635 -15.186 1.00 98.31 103 LYS A N 1
ATOM 808 C CA . LYS A 1 103 ? 7.814 6.572 -16.001 1.00 98.31 103 LYS A CA 1
ATOM 809 C C . LYS A 1 103 ? 8.779 5.510 -15.477 1.00 98.31 103 LYS A C 1
ATOM 811 O O . LYS A 1 103 ? 9.294 4.731 -16.273 1.00 98.31 103 LYS A O 1
ATOM 816 N N . THR A 1 104 ? 9.038 5.483 -14.169 1.00 98.06 104 THR A N 1
ATOM 817 C CA . THR A 1 104 ? 9.970 4.503 -13.592 1.00 98.06 104 THR A CA 1
ATOM 818 C C . THR A 1 104 ? 9.389 3.093 -13.629 1.00 98.06 104 THR A C 1
ATOM 820 O O . THR A 1 104 ? 10.118 2.168 -13.963 1.00 98.06 104 THR A O 1
ATOM 823 N N . PHE A 1 105 ? 8.082 2.939 -13.389 1.00 97.62 105 PHE A N 1
ATOM 824 C CA . PHE A 1 105 ? 7.394 1.650 -13.501 1.00 97.62 105 PHE A CA 1
ATOM 825 C C . PHE A 1 105 ? 7.451 1.081 -14.927 1.00 97.62 105 PHE A C 1
ATOM 827 O O . PHE A 1 105 ? 7.872 -0.053 -15.126 1.00 97.62 105 PHE A O 1
ATOM 834 N N . LEU A 1 106 ? 7.091 1.874 -15.946 1.00 98.00 106 LEU A N 1
ATOM 835 C CA . LEU A 1 106 ? 7.140 1.412 -17.340 1.00 98.00 106 LEU A CA 1
ATOM 836 C C . LEU A 1 106 ? 8.567 1.090 -17.802 1.00 98.00 106 LEU A C 1
ATOM 838 O O . LEU A 1 106 ? 8.755 0.148 -18.569 1.00 98.00 106 LEU A O 1
ATOM 842 N N . GLY A 1 107 ? 9.564 1.839 -17.321 1.00 97.50 107 GLY A N 1
ATOM 843 C CA . GLY A 1 107 ? 10.971 1.545 -17.592 1.00 97.50 107 GLY A CA 1
ATOM 844 C C . GLY A 1 107 ? 11.405 0.188 -17.034 1.00 97.50 107 GLY A C 1
ATOM 845 O O . GLY A 1 107 ? 12.048 -0.585 -17.740 1.00 97.50 107 GLY A O 1
ATOM 846 N N . GLU A 1 108 ? 11.012 -0.138 -15.802 1.00 95.94 108 GLU A N 1
ATOM 847 C CA . GLU A 1 108 ? 11.292 -1.449 -15.205 1.00 95.94 108 GLU A CA 1
ATOM 848 C C . GLU A 1 108 ? 10.575 -2.579 -15.952 1.00 95.94 108 GLU A C 1
ATOM 850 O O . GLU A 1 108 ? 11.194 -3.588 -16.287 1.00 95.94 108 GLU A O 1
ATOM 855 N N . MET A 1 109 ? 9.308 -2.377 -16.325 1.00 95.75 109 MET A N 1
ATOM 856 C CA . MET A 1 109 ? 8.558 -3.346 -17.128 1.00 95.75 109 MET A CA 1
ATOM 857 C C . MET A 1 109 ? 9.195 -3.595 -18.498 1.00 95.75 109 MET A C 1
ATOM 859 O O . MET A 1 109 ? 9.184 -4.724 -18.989 1.00 95.75 109 MET A O 1
ATOM 863 N N . GLU A 1 110 ? 9.774 -2.570 -19.125 1.00 96.25 110 GLU A N 1
ATOM 864 C CA . GLU A 1 110 ? 10.502 -2.737 -20.380 1.00 96.25 110 GLU A CA 1
ATOM 865 C C . GLU A 1 110 ? 11.779 -3.567 -20.194 1.00 96.25 110 GLU A C 1
ATOM 867 O O . GLU A 1 110 ? 12.055 -4.442 -21.017 1.00 96.25 110 GLU A O 1
ATOM 872 N N . ILE A 1 111 ? 12.531 -3.332 -19.114 1.00 94.69 111 ILE A N 1
ATOM 873 C CA . ILE A 1 111 ? 13.723 -4.122 -18.777 1.00 94.69 111 ILE A CA 1
ATOM 874 C C . ILE A 1 111 ? 13.333 -5.585 -18.546 1.00 94.69 111 ILE A C 1
ATOM 876 O O . ILE A 1 111 ? 13.918 -6.471 -19.168 1.00 94.69 111 ILE A O 1
ATOM 880 N N . ILE A 1 112 ? 12.305 -5.836 -17.730 1.00 94.12 112 ILE A N 1
ATOM 881 C CA . ILE A 1 112 ? 11.796 -7.186 -17.451 1.00 94.12 112 ILE A CA 1
ATOM 882 C C . ILE A 1 112 ? 11.375 -7.877 -18.751 1.00 94.12 112 ILE A C 1
ATOM 884 O O . ILE A 1 112 ? 11.768 -9.017 -18.990 1.00 94.12 112 ILE A O 1
ATOM 888 N N . ARG A 1 113 ? 10.643 -7.178 -19.630 1.0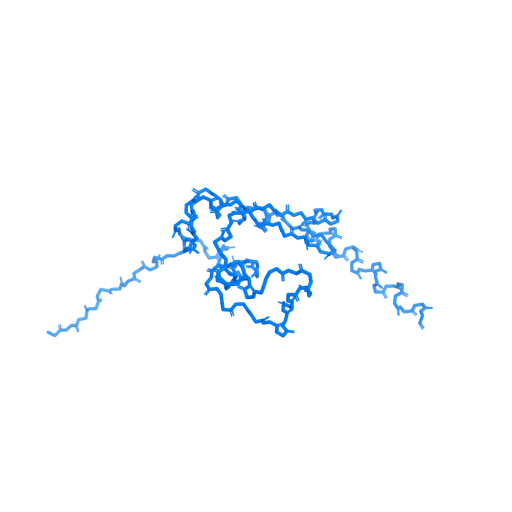0 94.62 113 ARG A N 1
ATOM 889 C CA . ARG A 1 113 ? 10.225 -7.713 -20.935 1.00 94.62 113 ARG A CA 1
ATOM 890 C C . ARG A 1 113 ? 11.416 -8.081 -21.817 1.00 94.62 113 ARG A C 1
ATOM 892 O O . ARG A 1 113 ? 11.338 -9.046 -22.566 1.00 94.62 113 ARG A O 1
ATOM 899 N N . ARG A 1 114 ? 12.496 -7.297 -21.815 1.00 94.75 114 ARG A N 1
ATOM 900 C CA . ARG A 1 114 ? 13.690 -7.611 -22.618 1.00 94.75 114 ARG A CA 1
ATOM 901 C C . ARG A 1 114 ? 14.383 -8.859 -22.081 1.00 94.75 114 ARG A C 1
ATOM 903 O O . ARG A 1 114 ? 14.576 -9.794 -22.846 1.00 94.75 114 ARG A O 1
ATOM 910 N N . LEU A 1 115 ? 14.634 -8.905 -20.773 1.00 94.56 115 LEU A N 1
ATOM 911 C CA . LEU A 1 115 ? 15.268 -10.051 -20.116 1.00 94.56 115 LEU A CA 1
ATOM 912 C C . LEU A 1 115 ? 14.459 -11.338 -20.300 1.00 94.56 115 LEU A C 1
ATOM 914 O O . LEU A 1 115 ? 15.033 -12.386 -20.557 1.00 94.56 115 LEU A O 1
ATOM 918 N N . SER A 1 116 ? 13.128 -11.266 -20.240 1.00 92.94 116 SER A N 1
ATOM 919 C CA . SER A 1 116 ? 12.270 -12.440 -20.422 1.00 92.94 116 SER A CA 1
ATOM 920 C C . SER A 1 116 ? 12.259 -13.004 -21.846 1.00 92.94 116 SER A C 1
ATOM 922 O O . SER A 1 116 ? 11.730 -14.088 -22.034 1.00 92.94 116 SER A O 1
ATOM 924 N N . ASN A 1 117 ? 12.737 -12.260 -22.850 1.00 87.75 117 ASN A N 1
ATOM 925 C CA . ASN A 1 117 ? 12.842 -12.737 -24.237 1.00 87.75 117 ASN A CA 1
ATOM 926 C C . ASN A 1 117 ? 14.240 -13.293 -24.558 1.00 87.75 117 ASN A C 1
ATOM 928 O O . ASN A 1 117 ? 14.449 -13.810 -25.652 1.00 87.75 117 ASN A O 1
ATOM 932 N N . GLU A 1 118 ? 15.201 -13.135 -23.644 1.00 80.81 118 GLU A N 1
ATOM 933 C CA . GLU A 1 118 ? 16.560 -13.673 -23.773 1.00 80.81 118 GLU A CA 1
ATOM 934 C C . GLU A 1 118 ? 16.697 -15.090 -23.176 1.00 80.81 118 GLU A C 1
ATOM 936 O O . GLU A 1 118 ? 17.727 -15.733 -23.380 1.00 80.81 118 GLU A O 1
ATOM 941 N N . PHE A 1 119 ? 15.656 -15.588 -22.498 1.00 59.72 119 PH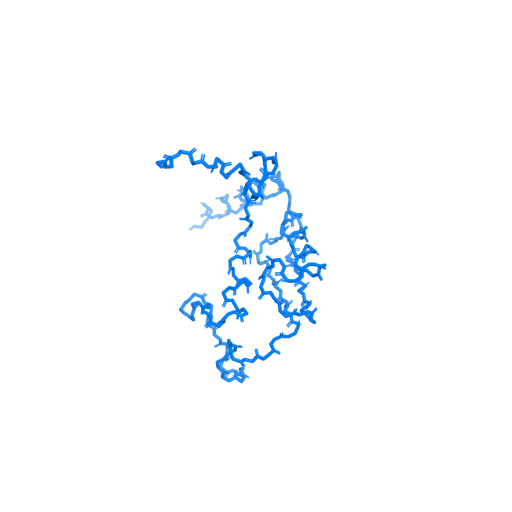E A N 1
ATOM 942 C CA . PHE A 1 119 ? 15.523 -16.955 -21.974 1.00 59.72 119 PHE A CA 1
ATOM 943 C C . PHE A 1 119 ? 14.342 -17.675 -22.632 1.00 59.72 119 PHE A C 1
ATOM 945 O O . PHE A 1 119 ? 14.404 -18.922 -22.718 1.00 59.72 119 PHE A O 1
#

pLDDT: mean 85.38, std 16.42, range [39.5, 98.31]

Secondary structure (DSSP, 8-state):
---------SS-S-GGG----HHHHHHHHHHHT---TTTSPPPTTSPS-GGGS---EEEEEETT-EEHHHHHHHHHHHH-GGGGT--TT-EEEEEES-EE-HHHHHHHHHHHHHHTT--

InterPro domains:
  IPR001619 Sec1-like protein [PF00995] (13-107)
  IPR027482 Sec1-like, domain 2 [G3DSA:3.40.50.1910] (21-109)
  IPR036045 Sec1-like superfamily [SSF56815] (7-109)

Organism: NCBI:txid180227

Radius of gyration: 18.78 Å; chains: 1; bounding box: 63×38×42 Å

Foldseek 3Di:
DDDDDPPPDPPDPDPVPPDDPPVLVQVLCQCCLNHDCVVVPDDPPDDPSSNPDLDQEEEAEDELWDEVRVVVVQVCCLVCVVVSVHDVNHHYHYTYPYYDDPVVSVVVVVVVVVVVVVD